Protein AF-A0A096KM75-F1 (afdb_monomer_lite)

pLDDT: mean 90.56, std 7.32, range [52.47, 97.75]

Secondary structure (DSSP, 8-state):
-PPPPSSPPPPP-S-SSGGGGS--TTSPEEE-HHHHHH-HHHHTTS-GGG-SGGGHHHHHHHHHHHHHHHHHHHHH-TTSSEEEEETTEEEEEEEE-SSSSS--EEEEEEEETTEEEEEEEEEHHHHHHHHTTTS----SSS--

Structure (mmCIF, N/CA/C/O backbone):
data_AF-A0A096KM75-F1
#
_entry.id   AF-A0A096KM75-F1
#
loop_
_atom_site.group_PDB
_atom_site.id
_atom_site.type_symbol
_atom_site.label_atom_id
_atom_site.label_alt_id
_atom_site.label_comp_id
_atom_site.label_asym_id
_atom_site.label_entity_id
_atom_site.label_seq_id
_atom_site.pdbx_PDB_ins_code
_atom_site.Cartn_x
_atom_site.Cartn_y
_atom_site.Cartn_z
_atom_site.occupancy
_atom_site.B_iso_or_equiv
_atom_site.auth_seq_id
_atom_site.auth_comp_id
_atom_site.auth_asym_id
_atom_site.auth_atom_id
_atom_site.pdbx_PDB_model_num
ATOM 1 N N . MET A 1 1 ? 42.527 10.716 -8.688 1.00 52.47 1 MET A N 1
ATOM 2 C CA . MET A 1 1 ? 42.642 9.994 -9.971 1.00 52.47 1 MET A CA 1
ATOM 3 C C . MET A 1 1 ? 41.327 9.251 -10.163 1.00 52.47 1 MET A C 1
ATOM 5 O O . MET A 1 1 ? 41.019 8.402 -9.339 1.00 52.47 1 MET A O 1
ATOM 9 N N . LEU A 1 2 ? 40.487 9.669 -11.115 1.00 65.69 2 LEU A N 1
ATOM 10 C CA . LEU A 1 2 ? 39.236 8.964 -11.419 1.00 65.69 2 LEU A CA 1
ATOM 11 C C . LEU A 1 2 ? 39.604 7.648 -12.110 1.00 65.69 2 LEU A C 1
ATOM 13 O O . LEU A 1 2 ? 40.390 7.656 -13.054 1.00 65.69 2 LEU A O 1
ATOM 17 N N . VAL A 1 3 ? 39.101 6.532 -11.591 1.00 72.12 3 VAL A N 1
ATOM 18 C CA . VAL A 1 3 ? 39.359 5.199 -12.144 1.00 72.12 3 VAL A CA 1
ATOM 19 C C . VAL A 1 3 ? 38.672 5.119 -13.510 1.00 72.12 3 VAL A C 1
ATOM 21 O O . VAL A 1 3 ? 37.473 5.381 -13.603 1.00 72.12 3 VAL A O 1
ATOM 24 N N . SER A 1 4 ? 39.416 4.812 -14.576 1.00 76.50 4 SER A N 1
ATOM 25 C CA . SER A 1 4 ? 38.828 4.572 -15.896 1.00 76.50 4 SER A CA 1
ATOM 26 C C . SER A 1 4 ? 38.216 3.174 -15.913 1.00 76.50 4 SER A C 1
ATOM 28 O O . SER A 1 4 ? 38.935 2.186 -15.768 1.00 76.50 4 SER A O 1
ATOM 30 N N . PHE A 1 5 ? 36.899 3.088 -16.076 1.00 79.62 5 PHE A N 1
ATOM 31 C CA . PHE A 1 5 ? 36.204 1.816 -16.246 1.00 79.62 5 PHE A CA 1
ATOM 32 C C . PHE A 1 5 ? 36.153 1.458 -17.733 1.00 79.62 5 PHE A C 1
ATOM 34 O O . PHE A 1 5 ? 35.797 2.302 -18.553 1.00 79.62 5 PHE A O 1
ATOM 41 N N . GLU A 1 6 ? 36.489 0.211 -18.068 1.00 84.12 6 GLU A N 1
ATOM 42 C CA . GLU A 1 6 ? 36.392 -0.322 -19.436 1.00 84.12 6 GLU A CA 1
ATOM 43 C C . GLU A 1 6 ? 34.931 -0.387 -19.917 1.00 84.12 6 GLU A C 1
ATOM 45 O O . GLU A 1 6 ? 34.645 -0.161 -21.090 1.00 84.12 6 GLU A O 1
ATOM 50 N N . TYR A 1 7 ? 33.993 -0.599 -18.986 1.00 83.56 7 TYR A N 1
ATOM 51 C CA . TYR A 1 7 ? 32.556 -0.608 -19.242 1.00 83.56 7 TYR A CA 1
ATOM 52 C C . TYR A 1 7 ? 31.836 0.267 -18.223 1.00 83.56 7 TYR A C 1
ATOM 54 O O . TYR A 1 7 ? 32.061 0.162 -17.014 1.00 83.56 7 TYR A O 1
ATOM 62 N N . LEU A 1 8 ? 30.942 1.122 -18.714 1.00 84.81 8 LEU A N 1
ATOM 63 C CA . LEU A 1 8 ? 30.055 1.890 -17.852 1.00 84.81 8 LEU A CA 1
ATOM 64 C C . LEU A 1 8 ? 29.017 0.955 -17.211 1.00 84.81 8 LEU A C 1
ATOM 66 O O . LEU A 1 8 ? 28.559 0.008 -17.858 1.00 84.81 8 LEU A O 1
ATOM 70 N N . PRO A 1 9 ? 28.609 1.214 -15.957 1.00 84.00 9 PRO A N 1
ATOM 71 C CA . PRO A 1 9 ? 27.550 0.442 -15.328 1.00 84.00 9 PRO A CA 1
ATOM 72 C C . PRO A 1 9 ? 26.254 0.557 -16.136 1.00 84.00 9 PRO A C 1
ATOM 74 O O . PRO A 1 9 ? 25.865 1.637 -16.587 1.00 84.00 9 PRO A O 1
ATOM 77 N N . CYS A 1 10 ? 25.569 -0.572 -16.300 1.00 84.44 10 CYS A N 1
ATOM 78 C CA . CYS A 1 10 ? 24.246 -0.600 -16.908 1.00 84.44 10 CYS A CA 1
ATOM 79 C C . CYS A 1 10 ? 23.217 0.078 -15.995 1.00 84.44 10 CYS A C 1
ATOM 81 O O . CYS A 1 10 ? 23.360 0.099 -14.769 1.00 84.44 10 CYS A O 1
ATOM 83 N N . ARG A 1 11 ? 22.139 0.599 -16.592 1.00 83.69 11 ARG A N 1
ATOM 84 C CA . ARG A 1 11 ? 21.008 1.131 -15.825 1.00 83.69 11 ARG A CA 1
ATOM 85 C C . ARG A 1 11 ? 20.427 0.021 -14.947 1.00 83.69 11 ARG A C 1
ATOM 87 O O . ARG A 1 11 ? 20.219 -1.097 -15.417 1.00 83.69 11 ARG A O 1
ATOM 94 N N . VAL A 1 12 ? 20.147 0.346 -13.687 1.00 86.75 12 VAL A N 1
ATOM 95 C CA . VAL A 1 12 ? 19.482 -0.580 -12.763 1.00 86.75 12 VAL A CA 1
ATOM 96 C C . VAL A 1 12 ? 18.127 -0.985 -13.342 1.00 86.75 12 VAL A C 1
ATOM 98 O O . VAL A 1 12 ? 17.352 -0.135 -13.788 1.00 86.75 12 VAL A O 1
ATOM 101 N N . ARG A 1 13 ? 17.853 -2.291 -13.326 1.00 88.31 13 ARG A N 1
ATOM 102 C CA . ARG A 1 13 ? 16.554 -2.875 -13.663 1.00 88.31 13 ARG A CA 1
ATOM 103 C C . ARG A 1 13 ? 15.885 -3.312 -12.369 1.00 88.31 13 ARG A C 1
ATOM 105 O O . ARG A 1 13 ? 16.412 -4.171 -11.673 1.00 88.31 13 ARG A O 1
ATOM 112 N N . PHE A 1 14 ? 14.769 -2.672 -12.032 1.00 89.56 14 PHE A N 1
ATOM 113 C CA . PHE A 1 14 ? 13.992 -3.009 -10.835 1.00 89.56 14 PHE A CA 1
ATOM 114 C C . PHE A 1 14 ? 12.922 -4.075 -11.102 1.00 89.56 14 PHE A C 1
ATOM 116 O O . PHE A 1 14 ? 12.527 -4.768 -10.173 1.00 89.56 14 PHE A O 1
ATOM 123 N N . ALA A 1 15 ? 12.466 -4.191 -12.350 1.00 90.88 15 ALA A N 1
ATOM 124 C CA . ALA A 1 15 ? 11.477 -5.159 -12.810 1.00 90.88 15 ALA A CA 1
ATOM 125 C C . ALA A 1 15 ? 11.927 -5.720 -14.162 1.00 90.88 15 ALA A C 1
ATOM 127 O O . ALA A 1 15 ? 12.498 -4.976 -14.970 1.00 90.88 15 ALA A O 1
ATOM 128 N N . GLU A 1 16 ? 11.663 -7.002 -14.401 1.00 89.31 16 GLU A N 1
ATOM 129 C CA . GLU A 1 16 ? 11.882 -7.626 -15.711 1.00 89.31 16 GLU A CA 1
ATOM 130 C C . GLU A 1 16 ? 10.612 -7.514 -16.568 1.00 89.31 16 GLU A C 1
ATOM 132 O O . GLU A 1 16 ? 10.703 -7.275 -17.772 1.00 89.31 16 GLU A O 1
ATOM 137 N N . ASP A 1 17 ? 9.429 -7.595 -15.944 1.00 92.31 17 ASP A N 1
ATOM 138 C CA . ASP A 1 17 ? 8.138 -7.373 -16.594 1.00 92.31 17 ASP A CA 1
ATOM 139 C C . ASP A 1 17 ? 7.537 -6.017 -16.158 1.00 92.31 17 ASP A C 1
ATOM 141 O O . ASP A 1 17 ? 7.275 -5.799 -14.971 1.00 92.31 17 ASP A O 1
ATOM 145 N N . PRO A 1 18 ? 7.252 -5.085 -17.090 1.00 91.69 18 PRO A N 1
ATOM 146 C CA . PRO A 1 18 ? 6.553 -3.837 -16.781 1.00 91.69 18 PRO A CA 1
ATOM 147 C C . PRO A 1 18 ? 5.208 -4.023 -16.064 1.00 91.69 18 PRO A C 1
ATOM 149 O O . PRO A 1 18 ? 4.779 -3.117 -15.346 1.00 91.69 18 PRO A O 1
ATOM 152 N N . SER A 1 19 ? 4.545 -5.176 -16.223 1.00 93.06 19 SER A N 1
ATOM 153 C CA . SER A 1 19 ? 3.296 -5.495 -15.522 1.00 93.06 19 SER A CA 1
ATOM 154 C C . SER A 1 19 ? 3.462 -5.573 -14.000 1.00 93.06 19 SER A C 1
ATOM 156 O O . SER A 1 19 ? 2.483 -5.430 -13.271 1.00 93.06 19 SER A O 1
ATOM 158 N N . GLU A 1 20 ? 4.689 -5.739 -13.497 1.00 93.69 20 GLU A N 1
ATOM 159 C CA . GLU A 1 20 ? 4.996 -5.701 -12.063 1.00 93.69 20 GLU A CA 1
ATOM 160 C C . GLU A 1 20 ? 4.810 -4.297 -11.465 1.00 93.69 20 GLU A C 1
ATOM 162 O O . GLU A 1 20 ? 4.559 -4.165 -10.269 1.00 93.69 20 GLU A O 1
ATOM 167 N N . LEU A 1 21 ? 4.903 -3.246 -12.287 1.00 94.50 21 LEU A N 1
ATOM 168 C CA . LEU A 1 21 ? 4.851 -1.847 -11.851 1.00 94.50 21 LEU A CA 1
ATOM 169 C C . LEU A 1 21 ? 3.426 -1.288 -11.743 1.00 94.50 21 LEU A C 1
ATOM 171 O O . LEU A 1 21 ? 3.252 -0.172 -11.255 1.00 94.50 21 LEU A O 1
ATOM 175 N N . VAL A 1 22 ? 2.419 -2.031 -12.209 1.00 94.94 22 VAL A N 1
ATOM 176 C CA . VAL A 1 22 ? 1.021 -1.586 -12.280 1.00 94.94 22 VAL A CA 1
ATOM 177 C C . VAL A 1 22 ? 0.136 -2.531 -11.473 1.00 94.94 22 VAL A C 1
ATOM 179 O O . VAL A 1 22 ? 0.320 -3.747 -11.478 1.00 94.94 22 VAL A O 1
ATOM 182 N N . PHE A 1 23 ? -0.844 -1.973 -10.764 1.00 97.19 23 PHE A N 1
ATOM 183 C CA . PHE A 1 23 ? -1.807 -2.765 -10.004 1.00 97.19 23 PHE A CA 1
ATOM 184 C C . PHE A 1 23 ? -2.783 -3.505 -10.930 1.00 97.19 23 PHE A C 1
ATOM 186 O O . PHE A 1 23 ? -3.530 -2.883 -11.687 1.00 97.19 23 PHE A O 1
ATOM 193 N N . ASP A 1 24 ? -2.809 -4.834 -10.841 1.00 97.44 24 ASP A N 1
ATOM 194 C CA . ASP A 1 24 ? -3.771 -5.686 -11.538 1.00 97.44 24 ASP A CA 1
ATOM 195 C C . ASP A 1 24 ? -5.033 -5.873 -10.685 1.00 97.44 24 ASP A C 1
ATOM 197 O O . ASP A 1 24 ? -5.095 -6.731 -9.805 1.00 97.44 24 ASP A O 1
ATOM 201 N N . TYR A 1 25 ? -6.068 -5.084 -10.973 1.00 96.50 25 TYR A N 1
ATOM 202 C CA . TYR A 1 25 ? -7.334 -5.095 -10.229 1.00 96.50 25 TYR A CA 1
ATOM 203 C C . TYR A 1 25 ? -8.099 -6.428 -10.282 1.00 96.50 25 TYR A C 1
ATOM 205 O O . TYR A 1 25 ? -9.079 -6.599 -9.557 1.00 96.50 25 TYR A O 1
ATOM 213 N N . ARG A 1 26 ? -7.691 -7.369 -11.142 1.00 96.62 26 ARG A N 1
ATOM 214 C CA . ARG A 1 26 ? -8.289 -8.710 -11.227 1.00 96.62 26 ARG A CA 1
ATOM 215 C C . ARG A 1 26 ? -7.799 -9.627 -10.106 1.00 96.62 26 ARG A C 1
ATOM 217 O O . ARG A 1 26 ? -8.420 -10.657 -9.856 1.00 96.62 26 ARG A O 1
ATOM 224 N N . LEU A 1 27 ? -6.690 -9.278 -9.450 1.00 97.31 27 LEU A N 1
ATOM 225 C CA . LEU A 1 27 ? -6.107 -10.055 -8.363 1.00 97.31 27 LEU A CA 1
ATOM 226 C C . LEU A 1 27 ? -6.624 -9.544 -7.007 1.00 97.31 27 LEU A C 1
ATOM 228 O O . LEU A 1 27 ? -6.541 -8.345 -6.732 1.00 97.31 27 LEU A O 1
ATOM 232 N N . PRO A 1 28 ? -7.122 -10.422 -6.119 1.00 96.50 28 PRO A N 1
ATOM 233 C CA . PRO A 1 28 ? -7.565 -10.007 -4.795 1.00 96.50 28 PRO A CA 1
ATOM 234 C C . PRO A 1 28 ? -6.377 -9.588 -3.923 1.00 96.50 28 PRO A C 1
ATOM 236 O O . PRO A 1 28 ? -5.289 -10.157 -4.018 1.00 96.50 28 PRO A O 1
ATOM 239 N N . ILE A 1 29 ? -6.604 -8.644 -3.009 1.00 97.25 29 ILE A N 1
ATOM 240 C CA . ILE A 1 29 ? -5.654 -8.330 -1.938 1.00 97.25 29 ILE A CA 1
ATOM 241 C C . ILE A 1 29 ? -5.981 -9.211 -0.731 1.00 97.25 29 ILE A C 1
ATOM 243 O O . ILE A 1 29 ? -7.108 -9.211 -0.240 1.00 97.25 29 ILE A O 1
ATOM 247 N N . ARG A 1 30 ? -4.992 -9.960 -0.245 1.00 95.00 30 ARG A N 1
ATOM 248 C CA . ARG A 1 30 ? -5.065 -10.743 0.991 1.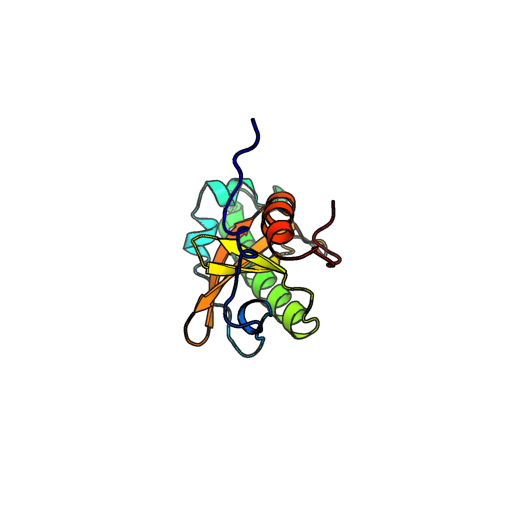00 95.00 30 ARG A CA 1
ATOM 249 C C . ARG A 1 30 ? -4.229 -10.061 2.058 1.00 95.00 30 ARG A C 1
ATOM 251 O O . ARG A 1 30 ? -3.033 -9.840 1.864 1.00 95.00 30 ARG A O 1
ATOM 258 N N . SER A 1 31 ? -4.845 -9.760 3.191 1.00 86.00 31 SER A N 1
ATOM 259 C CA . SER A 1 31 ? -4.184 -9.134 4.330 1.00 86.00 31 SER A CA 1
ATOM 260 C C . SER A 1 31 ? -4.274 -10.018 5.567 1.00 86.00 31 SER A C 1
ATOM 262 O O . SER A 1 31 ? -5.352 -10.442 5.972 1.00 86.00 31 SER A O 1
ATOM 264 N N . ASN A 1 32 ? -3.121 -10.278 6.189 1.00 85.44 32 ASN A N 1
ATOM 265 C CA . ASN A 1 32 ? -3.083 -10.739 7.571 1.00 85.44 32 ASN A CA 1
ATOM 266 C C . ASN A 1 32 ? -3.032 -9.497 8.466 1.00 85.44 32 ASN A C 1
ATOM 268 O O . ASN A 1 32 ? -1.963 -9.013 8.831 1.00 85.44 32 ASN A O 1
ATOM 272 N N . ILE A 1 33 ? -4.207 -8.932 8.727 1.00 85.62 33 ILE A N 1
ATOM 273 C CA . ILE A 1 33 ? -4.347 -7.664 9.450 1.00 85.62 33 ILE A CA 1
ATOM 274 C C . ILE A 1 33 ? -3.853 -7.803 10.884 1.00 85.62 33 ILE A C 1
ATOM 276 O O . ILE A 1 33 ? -3.206 -6.890 11.382 1.00 85.62 33 ILE A O 1
ATOM 280 N N . ASP A 1 34 ? -4.076 -8.964 11.503 1.00 83.31 34 ASP A N 1
ATOM 281 C CA . ASP A 1 34 ? -3.588 -9.252 12.850 1.00 83.31 34 ASP A CA 1
ATOM 282 C C . ASP A 1 34 ? -2.049 -9.223 12.896 1.00 83.31 34 ASP A C 1
ATOM 284 O O . ASP A 1 34 ? -1.473 -8.726 13.857 1.00 83.31 34 ASP A O 1
ATOM 288 N N . HIS A 1 35 ? -1.364 -9.658 11.831 1.00 84.38 35 HIS A N 1
ATOM 289 C CA . HIS A 1 35 ? 0.092 -9.518 11.725 1.00 84.38 35 HIS A CA 1
ATOM 290 C C . HIS A 1 35 ? 0.536 -8.065 11.497 1.00 84.38 35 HIS A C 1
ATOM 292 O O . HIS A 1 35 ? 1.475 -7.610 12.140 1.00 84.38 35 HIS A O 1
ATOM 298 N N . ILE A 1 36 ? -0.139 -7.322 10.611 1.00 86.31 36 ILE A N 1
ATOM 299 C CA . ILE A 1 36 ? 0.233 -5.931 10.291 1.00 86.31 36 ILE A CA 1
ATOM 300 C C . ILE A 1 36 ? 0.019 -5.006 11.495 1.00 86.31 36 ILE A C 1
ATOM 302 O O . ILE A 1 36 ? 0.872 -4.166 11.775 1.00 86.31 36 ILE A O 1
ATOM 306 N N . LEU A 1 37 ? -1.112 -5.153 12.188 1.00 87.00 37 LEU A N 1
ATOM 307 C CA . LEU A 1 37 ? -1.475 -4.356 13.362 1.00 87.00 37 LEU A CA 1
ATOM 308 C C . LEU A 1 37 ? -0.882 -4.905 14.667 1.00 87.00 37 LEU A C 1
ATOM 310 O O . LEU A 1 37 ? -0.892 -4.200 15.667 1.00 87.00 37 LEU A O 1
ATOM 314 N N . GLY A 1 38 ? -0.386 -6.143 14.677 1.00 83.00 38 GLY A N 1
ATOM 315 C CA . GLY A 1 38 ? 0.336 -6.722 15.813 1.00 83.00 38 GLY A CA 1
ATOM 316 C C . GLY A 1 38 ? 1.809 -6.311 15.882 1.00 83.00 38 GLY A C 1
ATOM 317 O O . GLY A 1 38 ? 2.473 -6.585 16.876 1.00 83.00 38 GLY A O 1
ATOM 318 N N . ASP A 1 39 ? 2.325 -5.669 14.836 1.00 86.12 39 ASP A N 1
ATOM 319 C CA . ASP A 1 39 ? 3.674 -5.114 14.787 1.00 86.12 39 ASP A CA 1
ATOM 320 C C . ASP A 1 39 ? 3.713 -3.753 15.502 1.00 86.12 39 ASP A C 1
ATOM 322 O O . ASP A 1 39 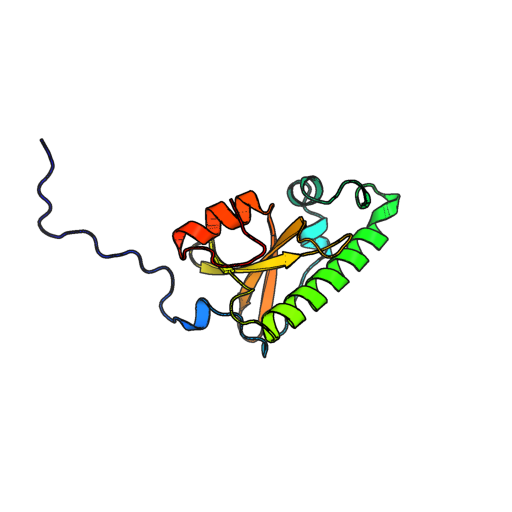? 3.083 -2.781 15.066 1.00 86.12 39 ASP A O 1
ATOM 326 N N . GLU A 1 40 ? 4.467 -3.688 16.603 1.00 84.62 40 GLU A N 1
ATOM 327 C CA . GLU A 1 40 ? 4.623 -2.487 17.430 1.00 84.62 40 GLU A CA 1
ATOM 328 C C . GLU A 1 40 ? 5.120 -1.284 16.620 1.00 84.62 40 GLU A C 1
ATOM 330 O O . GLU A 1 40 ? 4.669 -0.161 16.849 1.00 84.62 40 GLU A O 1
ATOM 335 N N . GLU A 1 41 ? 5.990 -1.497 15.628 1.00 85.38 41 GLU A N 1
ATOM 336 C CA . GLU A 1 41 ? 6.506 -0.410 14.802 1.00 85.38 41 GLU A CA 1
ATOM 337 C C . GLU A 1 41 ? 5.395 0.184 13.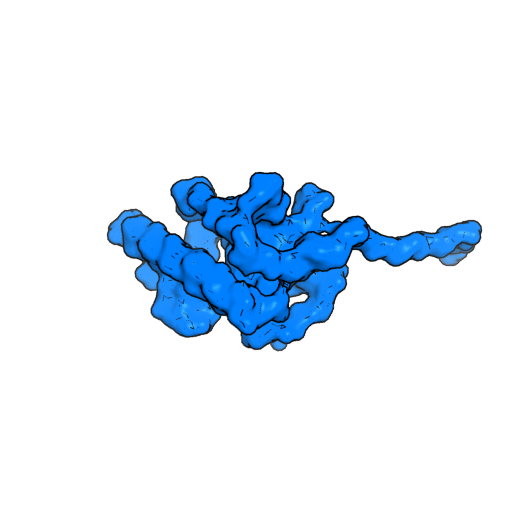928 1.00 85.38 41 GLU A C 1
ATOM 339 O O . GLU A 1 41 ? 5.278 1.406 13.808 1.00 85.38 41 GLU A O 1
ATOM 344 N N . ASN A 1 42 ? 4.521 -0.657 13.368 1.00 85.25 42 ASN A N 1
ATOM 345 C CA . ASN A 1 42 ? 3.385 -0.192 12.572 1.00 85.25 42 ASN A CA 1
ATOM 346 C C . ASN A 1 42 ? 2.360 0.549 13.435 1.00 85.25 42 ASN A C 1
ATOM 348 O O . ASN A 1 42 ? 1.794 1.546 12.981 1.00 85.25 42 ASN A O 1
ATOM 352 N N . LEU A 1 43 ? 2.159 0.116 14.684 1.00 85.06 43 LEU A N 1
ATOM 353 C CA . LEU A 1 43 ? 1.250 0.771 15.626 1.00 85.06 43 LEU A CA 1
ATOM 354 C C . LEU A 1 43 ? 1.659 2.215 15.929 1.00 85.06 43 LEU A C 1
ATOM 356 O O . LEU A 1 43 ? 0.785 3.075 16.017 1.00 85.06 43 LEU A O 1
ATOM 360 N N . THR A 1 44 ? 2.962 2.519 15.986 1.00 86.88 44 THR A N 1
ATOM 361 C CA . THR A 1 44 ? 3.438 3.907 16.171 1.00 86.88 44 THR A CA 1
ATOM 362 C C . THR A 1 44 ? 3.038 4.854 15.033 1.00 86.88 44 THR A C 1
ATOM 364 O O . THR A 1 44 ? 3.072 6.073 15.202 1.00 86.88 44 THR A O 1
ATOM 367 N N . ARG A 1 45 ? 2.656 4.311 13.870 1.00 88.94 45 ARG A N 1
ATOM 368 C CA . ARG A 1 45 ? 2.295 5.067 12.661 1.00 88.94 45 ARG A CA 1
ATOM 369 C C . ARG A 1 45 ? 0.781 5.274 12.536 1.00 88.94 45 ARG A C 1
ATOM 371 O O . ARG A 1 45 ? 0.343 6.063 11.701 1.00 88.94 45 ARG A O 1
ATOM 378 N N . ILE A 1 46 ? -0.024 4.572 13.335 1.00 89.75 46 ILE A N 1
ATOM 379 C CA . ILE A 1 46 ? -1.487 4.670 13.311 1.00 89.75 46 ILE A CA 1
ATOM 380 C C . ILE A 1 46 ? -1.938 6.051 13.826 1.00 89.75 46 ILE A C 1
ATOM 382 O O . ILE A 1 46 ? -1.353 6.576 14.775 1.00 89.75 46 ILE A O 1
ATOM 386 N N . PRO A 1 47 ? -2.997 6.654 13.249 1.00 87.94 47 PRO A N 1
ATOM 387 C CA . PRO A 1 47 ? -3.569 7.897 13.759 1.00 87.94 47 PRO A CA 1
ATOM 388 C C . PRO A 1 47 ? -3.960 7.800 15.237 1.00 87.94 47 PRO A C 1
ATOM 390 O O . PRO A 1 47 ? -4.595 6.836 15.664 1.00 87.94 47 PRO A O 1
ATOM 393 N N . ALA A 1 48 ? -3.653 8.840 16.016 1.00 87.56 48 ALA A N 1
ATOM 394 C CA . ALA A 1 48 ? -3.879 8.847 17.464 1.00 87.56 48 ALA A CA 1
ATOM 395 C C . ALA A 1 48 ? -5.338 8.618 17.881 1.00 87.56 48 ALA A C 1
ATOM 397 O O . ALA A 1 48 ? -5.589 8.047 18.937 1.00 87.56 48 ALA A O 1
ATOM 398 N N . SER A 1 49 ? -6.297 8.998 17.034 1.00 88.00 49 SER A N 1
ATOM 399 C CA . SER A 1 49 ? -7.727 8.748 17.247 1.00 88.00 49 SER A CA 1
ATOM 400 C C . SER A 1 49 ? -8.110 7.264 17.234 1.00 88.00 49 SER A C 1
ATOM 402 O O . SER A 1 49 ? -9.157 6.912 17.770 1.00 88.00 49 SER A O 1
ATOM 404 N N . LEU A 1 50 ? -7.283 6.403 16.634 1.00 87.75 50 LEU A N 1
ATOM 405 C CA . LEU A 1 50 ? -7.497 4.958 16.534 1.00 87.75 50 LEU A CA 1
ATOM 406 C C . LEU A 1 50 ? -6.539 4.148 17.423 1.00 87.75 50 LEU A C 1
ATOM 408 O O . LEU A 1 50 ? -6.633 2.922 17.455 1.00 87.75 50 LEU A O 1
ATOM 412 N N . MET A 1 51 ? -5.628 4.808 18.143 1.00 84.12 51 MET A N 1
ATOM 413 C CA . MET A 1 51 ? -4.706 4.151 19.071 1.00 84.12 51 MET A CA 1
ATOM 414 C C . MET A 1 51 ? -5.400 3.766 20.391 1.00 84.12 51 MET A C 1
ATOM 416 O O . MET A 1 51 ? -6.412 4.355 20.778 1.00 84.12 51 MET A O 1
ATOM 420 N N . GLY A 1 52 ? -4.824 2.789 21.099 1.00 80.94 52 GLY A N 1
ATOM 421 C CA . GLY A 1 52 ? -5.264 2.332 22.423 1.00 80.94 52 GLY A CA 1
ATOM 422 C C . GLY A 1 52 ? -6.015 0.996 22.411 1.00 80.94 52 GLY A C 1
ATOM 423 O O . GLY A 1 52 ? -6.721 0.666 21.461 1.00 80.94 52 GLY A O 1
ATOM 424 N N . GLU A 1 53 ? -5.887 0.227 23.497 1.00 76.12 53 GLU A N 1
ATOM 425 C CA . GLU A 1 53 ? -6.440 -1.136 23.612 1.00 76.12 53 GLU A CA 1
ATOM 426 C C . GLU A 1 53 ? -7.961 -1.191 23.383 1.00 76.12 53 GLU A C 1
ATOM 428 O O . GLU A 1 53 ? -8.462 -2.086 22.696 1.00 76.12 53 GLU A O 1
ATOM 433 N N . GLY A 1 54 ? -8.691 -0.180 23.873 1.00 83.88 54 GLY A N 1
ATOM 434 C CA . GLY A 1 54 ? -10.142 -0.051 23.691 1.00 83.88 54 GLY A CA 1
ATOM 435 C C . GLY A 1 54 ? -10.587 0.213 22.246 1.00 83.88 54 GLY A C 1
ATOM 436 O O . GLY A 1 54 ? -11.754 0.004 21.923 1.00 83.88 54 GLY A O 1
ATOM 437 N N . ASN A 1 55 ? -9.666 0.619 21.366 1.00 87.50 55 ASN A N 1
ATOM 438 C CA . ASN A 1 55 ? -9.937 0.931 19.963 1.00 87.50 55 ASN A CA 1
ATOM 439 C C . ASN A 1 55 ? -9.496 -0.176 18.997 1.00 87.50 55 ASN A C 1
ATOM 441 O O . ASN A 1 55 ? -9.722 -0.047 17.798 1.00 87.50 55 ASN A O 1
ATOM 445 N N . SER A 1 56 ? -8.920 -1.279 19.483 1.00 87.94 56 SER A N 1
ATOM 446 C CA . SER A 1 56 ? -8.388 -2.375 18.653 1.00 87.94 56 SER A CA 1
ATOM 447 C C . SER A 1 56 ? -9.373 -2.882 17.586 1.00 87.94 56 SER A C 1
ATOM 449 O O . SER A 1 56 ? -9.027 -2.986 16.408 1.00 87.94 56 SER A O 1
ATOM 451 N N . LEU A 1 57 ? -10.632 -3.132 17.962 1.00 90.06 57 LEU A N 1
ATOM 452 C CA . LEU A 1 57 ? -11.673 -3.568 17.024 1.00 90.06 57 LEU A CA 1
ATOM 453 C C . LEU A 1 57 ? -12.053 -2.474 16.013 1.00 90.06 57 LEU A C 1
ATOM 455 O O . LEU A 1 57 ? -12.319 -2.776 14.848 1.00 90.06 57 LEU A O 1
ATOM 459 N N . LEU A 1 58 ? -12.093 -1.211 16.448 1.00 92.25 58 LEU A N 1
ATOM 460 C CA . LEU A 1 58 ? -12.384 -0.074 15.576 1.00 92.25 58 LEU A CA 1
ATOM 461 C C . LEU A 1 58 ? -11.261 0.122 14.555 1.00 92.25 58 LEU A C 1
ATOM 463 O O . LEU A 1 58 ? -11.543 0.237 13.366 1.00 92.25 58 LEU A O 1
ATOM 467 N N . LEU A 1 59 ? -10.006 0.084 15.008 1.00 92.56 59 LEU A N 1
ATOM 468 C CA . LEU A 1 59 ? -8.818 0.145 14.164 1.00 92.56 59 LEU A CA 1
ATOM 469 C C . LEU A 1 59 ? -8.828 -0.978 13.127 1.00 92.56 59 LEU A C 1
ATOM 471 O O . LEU A 1 59 ? -8.650 -0.708 11.943 1.00 92.56 59 LEU A O 1
ATOM 475 N N . ARG A 1 60 ? -9.109 -2.219 13.544 1.00 92.50 60 ARG A N 1
ATOM 476 C CA . ARG A 1 60 ? -9.217 -3.357 12.624 1.00 92.50 60 ARG A CA 1
ATOM 477 C C . ARG A 1 60 ? -10.254 -3.108 11.529 1.00 92.50 60 ARG A C 1
ATOM 479 O O . ARG A 1 60 ? -9.945 -3.269 10.354 1.00 92.50 60 ARG A O 1
ATOM 486 N N . ARG A 1 61 ? -11.465 -2.677 11.898 1.00 93.38 61 ARG A N 1
ATOM 487 C CA . ARG A 1 61 ? -12.545 -2.390 10.936 1.00 93.38 61 ARG A CA 1
ATOM 488 C C . ARG A 1 61 ? -12.198 -1.234 10.000 1.00 93.38 61 ARG A C 1
ATOM 490 O O . ARG A 1 61 ? -12.450 -1.330 8.802 1.00 93.38 61 ARG A O 1
ATOM 497 N N . ALA A 1 62 ? -11.616 -0.161 10.536 1.00 94.25 62 ALA A N 1
ATOM 498 C CA . ALA A 1 62 ? -11.160 0.977 9.745 1.00 94.25 62 ALA A CA 1
ATOM 499 C C . ALA A 1 62 ? -10.092 0.545 8.732 1.00 94.25 62 ALA A C 1
ATOM 501 O O . ALA A 1 62 ? -10.160 0.912 7.564 1.00 94.25 62 ALA A O 1
ATOM 502 N N . PHE A 1 63 ? -9.153 -0.300 9.157 1.00 94.62 63 PHE A N 1
ATOM 503 C CA . PHE A 1 63 ? -8.102 -0.835 8.302 1.00 94.62 63 PHE A CA 1
ATOM 504 C C . PHE A 1 63 ? -8.650 -1.753 7.202 1.00 94.62 63 PHE A C 1
ATOM 506 O O . PHE A 1 63 ? -8.304 -1.581 6.034 1.00 94.62 63 PHE A O 1
ATOM 513 N N . GLU A 1 64 ? -9.535 -2.695 7.550 1.00 94.56 64 GLU A N 1
ATOM 514 C CA . GLU A 1 64 ? -10.232 -3.570 6.593 1.00 94.56 64 GLU A CA 1
ATOM 515 C C . GLU A 1 64 ? -10.963 -2.745 5.526 1.00 94.56 64 GLU A C 1
ATOM 517 O O . GLU A 1 64 ? -10.768 -2.961 4.327 1.00 94.56 64 GLU A O 1
ATOM 522 N N . GLY A 1 65 ? -11.746 -1.752 5.957 1.00 95.44 65 GLY A N 1
ATOM 523 C CA . GLY A 1 65 ? -12.462 -0.848 5.059 1.00 95.44 65 GLY A CA 1
ATOM 524 C C . GLY A 1 65 ? -11.525 -0.028 4.170 1.00 95.44 65 GLY A C 1
ATOM 525 O O . GLY A 1 65 ? -11.747 0.059 2.962 1.00 95.44 65 GLY A O 1
ATOM 526 N N . ALA A 1 66 ? -10.447 0.516 4.737 1.00 96.31 66 ALA A N 1
ATOM 527 C CA . ALA A 1 66 ? -9.473 1.315 4.000 1.00 96.31 66 ALA A CA 1
ATOM 528 C C . ALA A 1 66 ? -8.754 0.505 2.913 1.00 96.31 66 ALA A C 1
ATOM 530 O O . ALA A 1 66 ? -8.537 1.025 1.821 1.00 96.31 66 ALA A O 1
ATOM 531 N N . VAL A 1 67 ? -8.421 -0.768 3.166 1.00 96.75 67 VAL A N 1
ATOM 532 C CA . VAL A 1 67 ? -7.805 -1.649 2.156 1.00 96.75 67 VAL A CA 1
ATOM 533 C C . VAL A 1 67 ? -8.762 -1.888 0.987 1.00 96.75 67 VAL A C 1
ATOM 535 O O . VAL A 1 67 ? -8.356 -1.779 -0.171 1.00 96.75 67 VAL A O 1
ATOM 538 N N . VAL A 1 68 ? -10.033 -2.187 1.277 1.00 96.31 68 VAL A N 1
ATOM 539 C CA . VAL A 1 68 ? -11.059 -2.419 0.247 1.00 96.31 68 VAL A CA 1
ATOM 540 C C . VAL A 1 68 ? -11.276 -1.163 -0.597 1.00 96.31 68 VAL A C 1
ATOM 542 O O . VAL A 1 68 ? -11.291 -1.239 -1.828 1.00 96.31 68 VAL A O 1
ATOM 545 N N . GLU A 1 69 ? -11.389 0.000 0.041 1.00 96.88 69 GLU A N 1
ATOM 546 C CA . GLU A 1 69 ? -11.579 1.267 -0.665 1.00 96.88 69 GLU A CA 1
ATOM 547 C C . GLU A 1 69 ? -10.341 1.651 -1.489 1.00 96.88 69 GLU A C 1
ATOM 549 O O . GLU A 1 69 ? -10.465 2.058 -2.645 1.00 96.88 69 GLU A O 1
ATOM 554 N N . ALA A 1 70 ? -9.131 1.451 -0.958 1.00 96.88 70 ALA A N 1
ATOM 555 C CA . ALA A 1 70 ? -7.893 1.694 -1.693 1.00 96.88 70 ALA A CA 1
ATOM 556 C C . ALA A 1 70 ? -7.787 0.817 -2.950 1.00 96.88 70 ALA A C 1
ATOM 558 O O . ALA A 1 70 ? -7.453 1.321 -4.025 1.00 96.88 70 ALA A O 1
ATOM 559 N N . ALA A 1 71 ? -8.132 -0.472 -2.844 1.00 97.31 71 ALA A N 1
ATOM 560 C CA . ALA A 1 71 ? -8.166 -1.396 -3.976 1.00 97.31 71 ALA A CA 1
ATOM 561 C C . ALA A 1 71 ? -9.179 -0.953 -5.042 1.00 97.31 71 ALA A C 1
ATOM 563 O O . ALA A 1 71 ? -8.861 -0.912 -6.232 1.00 97.31 71 ALA A O 1
ATOM 564 N N . ARG A 1 72 ? -10.385 -0.555 -4.617 1.00 97.12 72 ARG A N 1
ATOM 565 C CA . ARG A 1 72 ? -11.434 -0.042 -5.508 1.00 97.12 72 ARG A CA 1
ATOM 566 C C . ARG A 1 72 ? -10.983 1.218 -6.248 1.00 97.12 72 ARG A C 1
ATOM 568 O O . ARG A 1 72 ? -11.173 1.327 -7.458 1.00 97.12 72 ARG A O 1
ATOM 575 N N . ARG A 1 73 ? -10.363 2.164 -5.542 1.00 96.19 73 ARG A N 1
ATOM 576 C CA . ARG A 1 73 ? -9.834 3.399 -6.138 1.00 96.19 73 ARG A CA 1
ATOM 577 C C . ARG A 1 73 ? -8.682 3.113 -7.102 1.00 96.19 73 ARG A C 1
ATOM 579 O O . ARG A 1 73 ? -8.614 3.749 -8.150 1.00 96.19 73 ARG A O 1
ATOM 586 N N . ALA A 1 74 ? -7.812 2.154 -6.785 1.00 96.00 74 ALA A N 1
ATOM 587 C CA . ALA A 1 74 ? -6.717 1.744 -7.665 1.00 96.00 74 ALA A CA 1
ATOM 588 C C . ALA A 1 74 ? -7.222 1.038 -8.930 1.00 96.00 74 ALA A C 1
ATOM 590 O O . ALA A 1 74 ? -6.666 1.238 -10.005 1.00 96.00 74 ALA A O 1
ATOM 591 N N . ALA A 1 75 ? -8.320 0.284 -8.835 1.00 96.81 75 ALA A N 1
ATOM 592 C CA . ALA A 1 75 ? -8.990 -0.284 -10.002 1.00 96.81 75 ALA A CA 1
ATOM 593 C C . ALA A 1 75 ? -9.564 0.797 -10.938 1.00 96.81 75 ALA A C 1
ATOM 595 O O . ALA A 1 75 ? -9.550 0.629 -12.154 1.00 96.81 75 ALA A O 1
ATOM 596 N N . ALA A 1 76 ? -10.045 1.916 -10.384 1.00 96.25 76 ALA A N 1
ATOM 597 C CA . ALA A 1 76 ? -10.565 3.043 -11.162 1.00 96.25 76 ALA A CA 1
ATOM 598 C C . ALA A 1 76 ? -9.465 3.976 -11.705 1.00 96.25 76 ALA A C 1
ATOM 600 O O . ALA A 1 76 ? -9.683 4.672 -12.695 1.00 96.25 76 ALA A O 1
ATOM 601 N N . ASN A 1 77 ? -8.294 4.012 -11.064 1.00 94.75 77 ASN A N 1
ATOM 602 C CA . ASN A 1 77 ? -7.162 4.837 -11.465 1.00 94.75 77 ASN A CA 1
ATOM 603 C C . ASN A 1 77 ? -5.845 4.052 -11.381 1.00 94.75 77 ASN A C 1
ATOM 605 O O . ASN A 1 77 ? -5.260 3.912 -10.305 1.00 94.75 77 ASN A O 1
ATOM 609 N N . TYR A 1 78 ? -5.336 3.636 -12.541 1.00 92.06 78 TYR A N 1
ATOM 610 C CA . TYR A 1 78 ? -4.112 2.841 -12.657 1.00 92.06 78 TYR A CA 1
ATOM 611 C C . TYR A 1 78 ? -2.849 3.543 -12.129 1.00 92.06 78 TYR A C 1
ATOM 613 O O . TYR A 1 78 ? -1.867 2.868 -11.838 1.00 92.06 78 TYR A O 1
ATOM 621 N N . THR A 1 79 ? -2.858 4.875 -11.984 1.00 92.12 79 THR A N 1
ATOM 622 C CA . THR A 1 79 ? -1.722 5.629 -11.427 1.00 92.12 79 THR A CA 1
ATOM 623 C C . THR A 1 79 ? -1.751 5.716 -9.905 1.00 92.12 79 THR A C 1
ATOM 625 O O . THR A 1 79 ? -0.794 6.196 -9.306 1.00 92.12 79 THR A O 1
ATOM 628 N N . LEU A 1 80 ? -2.840 5.286 -9.252 1.00 95.31 80 LEU A N 1
ATOM 629 C CA . LEU A 1 80 ? -2.998 5.440 -7.806 1.00 95.31 80 LEU A CA 1
ATOM 630 C C . LEU A 1 80 ? -1.991 4.595 -7.021 1.00 95.31 80 LEU A C 1
ATOM 632 O O . LEU A 1 80 ? -1.470 5.063 -6.006 1.00 95.31 80 LEU A O 1
ATOM 636 N N . ALA A 1 81 ? -1.754 3.365 -7.484 1.00 96.31 81 ALA A N 1
ATOM 637 C CA . ALA A 1 81 ? -0.784 2.453 -6.904 1.00 96.31 81 ALA A CA 1
ATOM 638 C C . ALA A 1 81 ? 0.623 2.823 -7.381 1.00 96.31 81 ALA A C 1
ATOM 640 O O . ALA A 1 81 ? 0.864 2.926 -8.582 1.00 96.31 81 ALA A O 1
ATOM 641 N N . VAL A 1 82 ? 1.550 3.019 -6.445 1.00 96.50 82 VAL A N 1
ATOM 642 C CA . VAL A 1 82 ? 2.903 3.504 -6.762 1.00 96.50 82 VAL A CA 1
ATOM 643 C C . VAL A 1 82 ? 3.929 2.400 -6.522 1.00 96.50 82 VAL A C 1
ATOM 645 O O . VAL A 1 82 ? 3.928 1.821 -5.436 1.00 96.50 82 VAL A O 1
ATOM 648 N N . PRO A 1 83 ? 4.818 2.087 -7.479 1.00 96.38 83 PRO A N 1
ATOM 649 C CA . PRO A 1 83 ? 5.807 1.038 -7.288 1.00 96.38 83 PRO A CA 1
ATOM 650 C C . PRO A 1 83 ? 6.903 1.458 -6.301 1.00 96.38 83 PRO A C 1
ATOM 652 O O . PRO A 1 83 ? 7.363 2.600 -6.290 1.00 96.38 83 PRO A O 1
ATOM 655 N N . GLN A 1 84 ? 7.354 0.497 -5.502 1.00 95.88 84 GLN A N 1
ATOM 656 C CA . GLN A 1 84 ? 8.543 0.567 -4.659 1.00 95.88 84 GLN A CA 1
ATOM 657 C C . GLN A 1 84 ? 9.385 -0.711 -4.810 1.00 95.88 84 GLN A C 1
ATOM 659 O O . GLN A 1 84 ? 8.880 -1.750 -5.240 1.00 95.88 84 GLN A O 1
ATOM 664 N N . PHE A 1 85 ? 10.661 -0.647 -4.426 1.00 94.75 85 PHE A N 1
ATOM 665 C CA . PHE A 1 85 ? 11.564 -1.797 -4.436 1.00 94.75 85 PHE A CA 1
ATOM 666 C C . PHE A 1 85 ? 11.971 -2.143 -3.007 1.00 94.75 85 PHE A C 1
ATOM 668 O O . PHE A 1 85 ? 12.584 -1.325 -2.322 1.00 94.75 85 PHE A O 1
ATOM 675 N N . TYR A 1 86 ? 11.637 -3.350 -2.557 1.00 93.44 86 TYR A N 1
ATOM 676 C CA . TYR A 1 86 ? 11.958 -3.823 -1.213 1.00 93.44 86 TYR A CA 1
ATOM 677 C C . TYR A 1 86 ? 12.224 -5.330 -1.230 1.00 93.44 86 TYR A C 1
ATOM 679 O O . TYR A 1 86 ? 11.513 -6.083 -1.890 1.00 93.44 86 TYR A O 1
ATOM 687 N N . GLY A 1 87 ? 13.264 -5.783 -0.523 1.00 90.56 87 GLY A N 1
ATOM 688 C CA . GLY A 1 87 ? 13.590 -7.213 -0.437 1.00 90.56 87 GLY A CA 1
ATOM 689 C C . GLY A 1 87 ? 13.865 -7.872 -1.795 1.00 90.56 87 GLY A C 1
ATOM 690 O O . GLY A 1 87 ? 13.431 -8.997 -2.024 1.00 90.56 87 GLY A O 1
ATOM 691 N N . ALA A 1 88 ? 14.541 -7.157 -2.702 1.00 90.44 88 ALA A N 1
ATOM 692 C CA . ALA A 1 88 ? 14.811 -7.587 -4.079 1.00 90.44 88 ALA A CA 1
ATOM 693 C C . ALA A 1 88 ? 13.553 -7.873 -4.928 1.00 90.44 88 ALA A C 1
ATOM 695 O O . ALA A 1 88 ? 13.617 -8.628 -5.897 1.00 90.44 88 ALA A O 1
ATOM 696 N N . ARG A 1 89 ? 12.408 -7.281 -4.568 1.00 93.12 89 ARG A N 1
ATOM 697 C CA . ARG A 1 89 ? 11.133 -7.441 -5.271 1.00 93.12 89 ARG A CA 1
ATOM 698 C C . ARG A 1 89 ? 10.430 -6.103 -5.461 1.00 93.12 89 ARG A C 1
ATOM 700 O O . ARG A 1 89 ? 10.579 -5.184 -4.651 1.00 93.12 89 ARG A O 1
ATOM 707 N N . ILE A 1 90 ? 9.617 -6.022 -6.512 1.00 95.88 90 ILE A N 1
ATOM 708 C CA . ILE A 1 90 ? 8.646 -4.942 -6.664 1.00 95.88 90 ILE A CA 1
ATOM 709 C C . ILE A 1 90 ? 7.493 -5.154 -5.684 1.00 95.88 90 ILE A C 1
ATOM 711 O O . ILE A 1 90 ? 6.941 -6.248 -5.547 1.00 95.88 90 ILE A O 1
ATOM 715 N N . GLN A 1 91 ? 7.117 -4.073 -5.016 1.00 97.06 91 GLN A N 1
ATOM 716 C CA . GLN A 1 91 ? 5.874 -3.959 -4.269 1.00 97.06 91 GLN A CA 1
ATOM 717 C C . GLN A 1 91 ? 5.136 -2.711 -4.745 1.00 97.06 91 GLN A C 1
ATOM 719 O O . GLN A 1 91 ? 5.749 -1.772 -5.247 1.00 97.06 91 GLN A O 1
ATOM 724 N N . LEU A 1 92 ? 3.823 -2.679 -4.561 1.00 97.38 92 LEU A N 1
ATOM 725 C CA . LEU A 1 92 ? 3.012 -1.501 -4.836 1.00 97.38 92 LEU A CA 1
ATOM 726 C C . LEU A 1 92 ? 2.567 -0.865 -3.520 1.00 97.38 92 LEU A C 1
ATOM 728 O O . LEU A 1 92 ? 2.349 -1.547 -2.520 1.00 97.38 92 LEU A O 1
ATOM 732 N N . LEU A 1 93 ? 2.451 0.453 -3.536 1.00 97.69 93 LEU A N 1
ATOM 733 C CA . LEU A 1 93 ? 1.991 1.279 -2.433 1.00 97.69 93 LEU A CA 1
ATOM 734 C C . LEU A 1 93 ? 0.563 1.729 -2.718 1.00 97.69 93 LEU A C 1
ATOM 736 O O . LEU A 1 93 ? 0.311 2.338 -3.758 1.00 97.69 93 LEU A O 1
ATOM 740 N N . LEU A 1 94 ? -0.353 1.466 -1.789 1.00 97.44 94 LEU A N 1
ATOM 741 C CA . LEU A 1 94 ? -1.739 1.923 -1.844 1.00 97.44 94 LEU A CA 1
ATOM 742 C C . LEU A 1 94 ? -2.023 2.945 -0.734 1.00 97.44 94 LEU A C 1
ATOM 744 O O . LEU A 1 94 ? -1.626 2.710 0.406 1.00 97.44 94 LEU A O 1
ATOM 748 N N . PRO A 1 95 ? -2.737 4.046 -1.018 1.00 97.00 95 PRO A N 1
ATOM 749 C CA . PRO A 1 95 ? -3.119 5.005 0.012 1.00 97.00 95 PRO A CA 1
ATOM 750 C C . PRO A 1 95 ? -4.186 4.420 0.936 1.00 97.00 95 PRO A C 1
ATOM 752 O O . PRO A 1 95 ? -5.265 4.061 0.469 1.00 97.00 95 PRO A O 1
ATOM 755 N N . LEU A 1 96 ? -3.927 4.393 2.241 1.00 96.38 96 LEU A N 1
ATOM 756 C CA . LEU A 1 96 ? -4.933 4.091 3.255 1.00 96.38 96 LEU A CA 1
ATOM 757 C C . LEU A 1 96 ? -5.439 5.384 3.890 1.00 96.38 96 LEU A C 1
ATOM 759 O O . LEU A 1 96 ? -4.660 6.148 4.465 1.00 96.38 96 LEU A O 1
ATOM 763 N N . CYS A 1 97 ? -6.750 5.591 3.821 1.00 95.75 97 CYS A N 1
ATOM 764 C CA . CYS A 1 97 ? -7.443 6.622 4.581 1.00 95.75 97 CYS A CA 1
ATOM 765 C C . CYS A 1 97 ? -8.239 5.925 5.692 1.00 95.75 97 CYS A C 1
ATOM 767 O O . CYS A 1 97 ? -9.189 5.202 5.397 1.00 95.75 97 CYS A O 1
ATOM 769 N N . LEU A 1 98 ? -7.814 6.072 6.948 1.00 94.44 98 LEU A N 1
ATOM 770 C CA . LEU A 1 98 ? -8.393 5.348 8.083 1.00 94.44 98 LEU A CA 1
ATOM 771 C C . LEU A 1 98 ? -9.493 6.158 8.774 1.00 94.44 98 LEU A C 1
ATOM 773 O O . LEU A 1 98 ? -10.472 5.582 9.241 1.00 94.44 98 LEU A O 1
ATOM 777 N N . THR A 1 99 ? -9.332 7.481 8.853 1.00 92.81 99 THR A N 1
ATOM 778 C CA . THR A 1 99 ? -10.235 8.358 9.620 1.00 92.81 99 THR A CA 1
ATOM 779 C C . THR A 1 99 ? -11.039 9.340 8.762 1.00 92.81 99 THR A C 1
ATOM 781 O O . THR A 1 99 ? -12.004 9.928 9.250 1.00 92.81 99 THR A O 1
ATOM 784 N N . GLY A 1 100 ? -10.687 9.513 7.484 1.00 90.62 100 GLY A N 1
ATOM 785 C CA . GLY A 1 100 ? -11.342 10.452 6.567 1.00 90.62 100 GLY A CA 1
ATOM 786 C C . GLY A 1 100 ? -10.938 10.234 5.108 1.00 90.62 100 GLY A C 1
ATOM 787 O O . GLY A 1 100 ? -10.599 9.123 4.723 1.00 90.62 100 GLY A O 1
ATOM 788 N N . ASP A 1 101 ? -10.947 11.293 4.290 1.00 89.19 101 ASP A N 1
ATOM 789 C CA . ASP A 1 101 ? -10.664 11.188 2.843 1.00 89.19 101 ASP A CA 1
ATOM 790 C C . ASP A 1 101 ? -9.178 11.313 2.483 1.00 89.19 101 ASP A C 1
ATOM 792 O O . ASP A 1 101 ? -8.745 10.926 1.389 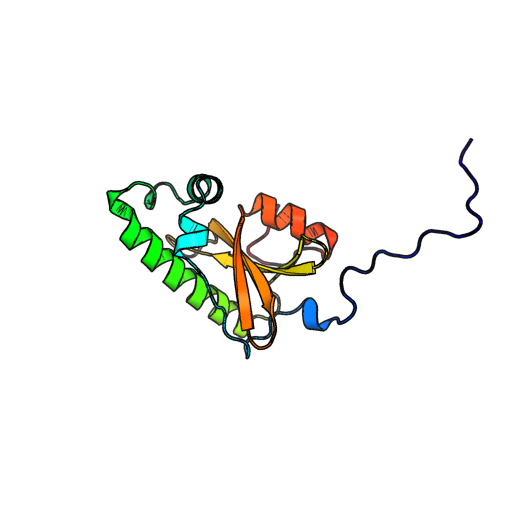1.00 89.19 101 ASP A O 1
ATOM 796 N N . LYS A 1 102 ? -8.380 11.882 3.391 1.00 92.12 102 LYS A N 1
ATOM 797 C CA . LYS A 1 102 ? -6.945 12.076 3.181 1.00 92.12 102 LYS A CA 1
ATOM 798 C C . LYS A 1 102 ? -6.190 10.798 3.542 1.00 92.12 102 LYS A C 1
ATOM 800 O O . LYS A 1 102 ? -6.438 10.251 4.612 1.00 92.12 102 LYS A O 1
ATOM 805 N N . PRO A 1 103 ? -5.255 10.349 2.692 1.00 94.69 103 PRO A N 1
ATOM 806 C CA . PRO A 1 103 ? -4.382 9.239 3.041 1.00 94.69 103 PRO A CA 1
ATOM 807 C C . PRO A 1 103 ? -3.531 9.592 4.257 1.00 94.69 103 PRO A C 1
ATOM 809 O O . PRO A 1 103 ? -2.989 10.692 4.337 1.00 94.69 103 PRO A O 1
ATOM 812 N N . GLU A 1 104 ? -3.429 8.655 5.188 1.00 94.44 104 GLU A N 1
ATOM 813 C CA . GLU A 1 104 ? -2.641 8.776 6.421 1.00 94.44 104 GLU A CA 1
ATOM 814 C C . GLU A 1 104 ? -1.455 7.804 6.393 1.00 94.44 104 GLU A C 1
ATOM 816 O O . GLU A 1 104 ? -0.381 8.101 6.912 1.00 94.44 104 GLU A O 1
ATOM 821 N N . LEU A 1 105 ? -1.635 6.660 5.726 1.00 95.25 105 LEU A N 1
ATOM 822 C CA . LEU A 1 105 ? -0.645 5.597 5.589 1.00 95.25 105 LEU A CA 1
ATOM 823 C C . LEU A 1 105 ? -0.575 5.094 4.149 1.00 95.25 105 LEU A C 1
ATOM 825 O O . LEU A 1 105 ? -1.500 5.276 3.357 1.00 95.25 105 LEU A O 1
ATOM 829 N N . ALA A 1 106 ? 0.516 4.410 3.828 1.00 96.50 106 ALA A N 1
ATOM 830 C CA . ALA A 1 106 ? 0.674 3.655 2.596 1.00 96.50 106 ALA A CA 1
ATOM 831 C C . ALA A 1 106 ? 0.740 2.158 2.903 1.00 96.50 106 ALA A C 1
ATOM 833 O O . ALA A 1 106 ? 1.673 1.708 3.567 1.00 96.50 106 ALA A O 1
ATOM 834 N N . LEU A 1 107 ? -0.210 1.377 2.395 1.00 97.31 107 LEU A N 1
ATOM 835 C CA . LEU A 1 107 ? -0.147 -0.078 2.452 1.00 97.31 107 LEU A CA 1
ATOM 836 C C . LEU A 1 107 ? 0.820 -0.600 1.398 1.00 97.31 107 LEU A C 1
ATOM 838 O O . LEU A 1 107 ? 0.693 -0.269 0.220 1.00 97.31 107 LEU A O 1
ATOM 842 N N . THR A 1 108 ? 1.729 -1.476 1.801 1.00 96.81 108 THR A N 1
ATOM 843 C CA . THR A 1 108 ? 2.586 -2.209 0.874 1.00 96.81 108 THR A CA 1
ATOM 844 C C . THR A 1 108 ? 1.907 -3.516 0.471 1.00 96.81 108 THR A C 1
ATOM 846 O O . THR A 1 108 ? 1.491 -4.315 1.316 1.00 96.81 108 THR A O 1
ATOM 849 N N . ILE A 1 109 ? 1.785 -3.748 -0.833 1.00 97.56 109 ILE A N 1
ATOM 850 C CA . ILE A 1 109 ? 1.273 -4.996 -1.392 1.00 97.56 109 ILE A CA 1
ATOM 851 C C . ILE A 1 109 ? 2.314 -5.622 -2.316 1.00 97.56 109 ILE A C 1
ATOM 853 O O . ILE A 1 109 ? 2.932 -4.949 -3.137 1.00 97.56 109 ILE A O 1
ATOM 857 N N . GLN A 1 110 ? 2.516 -6.926 -2.185 1.00 96.25 110 GLN A N 1
ATOM 858 C CA . GLN A 1 110 ? 3.434 -7.696 -3.016 1.00 96.25 110 GLN A CA 1
ATOM 859 C C . GLN A 1 110 ? 2.642 -8.667 -3.878 1.00 96.25 110 GLN A C 1
ATOM 861 O O . GLN A 1 110 ? 1.774 -9.370 -3.362 1.00 96.25 110 GLN A O 1
ATOM 866 N N . ARG A 1 111 ? 2.934 -8.717 -5.178 1.00 95.94 111 ARG A N 1
ATOM 867 C CA . ARG A 1 111 ? 2.310 -9.694 -6.070 1.00 95.94 111 ARG A CA 1
ATOM 868 C C . ARG A 1 111 ? 2.820 -11.094 -5.729 1.00 95.94 111 ARG A C 1
ATOM 870 O O . ARG A 1 111 ? 4.024 -11.313 -5.637 1.00 95.94 111 ARG A O 1
ATOM 877 N N . GLU A 1 112 ? 1.891 -12.014 -5.541 1.00 95.31 112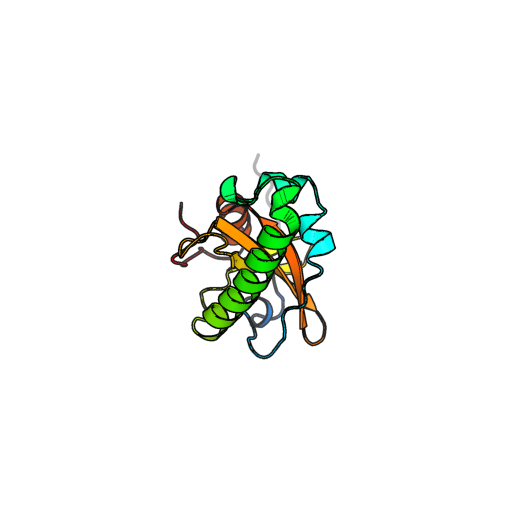 GLU A N 1
ATOM 878 C CA . GLU A 1 112 ? 2.117 -13.452 -5.414 1.00 95.31 112 GLU A CA 1
ATOM 879 C C . GLU A 1 112 ? 1.327 -14.170 -6.519 1.00 95.31 112 GLU A C 1
ATOM 881 O O . GLU A 1 112 ? 0.645 -13.535 -7.332 1.00 95.31 112 GLU A O 1
ATOM 886 N N . ASP A 1 113 ? 1.404 -15.498 -6.561 1.00 93.62 113 ASP A N 1
ATOM 887 C CA . ASP A 1 113 ? 0.662 -16.283 -7.545 1.00 93.62 113 ASP A CA 1
ATOM 888 C C . ASP A 1 113 ? -0.858 -16.184 -7.311 1.00 93.62 113 ASP A C 1
ATOM 890 O O . ASP A 1 113 ? -1.404 -16.720 -6.344 1.00 93.62 113 ASP A O 1
ATOM 894 N N . GLY A 1 114 ? -1.538 -15.434 -8.183 1.00 95.56 114 GLY A N 1
ATOM 895 C CA . GLY A 1 114 ? -2.991 -15.255 -8.174 1.00 95.56 114 GLY A CA 1
ATOM 896 C C . GLY A 1 114 ? -3.553 -14.254 -7.154 1.00 95.56 114 GLY A C 1
ATOM 897 O O . GLY A 1 114 ? -4.773 -14.151 -7.044 1.00 95.56 114 GLY A O 1
ATOM 898 N N . PHE A 1 115 ? -2.726 -13.514 -6.406 1.00 97.25 115 PHE A N 1
ATOM 899 C CA . PHE A 1 115 ? -3.193 -12.493 -5.451 1.00 97.25 115 PHE A CA 1
ATOM 900 C C . PHE A 1 115 ? -2.097 -11.479 -5.087 1.00 97.25 115 PHE A C 1
ATOM 902 O O . PHE A 1 115 ? -0.921 -11.674 -5.379 1.00 97.25 115 PHE A O 1
ATOM 909 N N . TYR A 1 116 ? -2.476 -10.406 -4.396 1.00 97.75 116 TYR A N 1
ATOM 910 C CA . TYR A 1 116 ? -1.548 -9.489 -3.736 1.00 97.75 116 TYR A CA 1
ATOM 911 C C . TYR A 1 116 ? -1.516 -9.748 -2.227 1.00 97.75 116 TYR A C 1
ATOM 913 O O . TYR A 1 116 ? -2.553 -9.717 -1.570 1.00 97.75 116 TYR A O 1
ATOM 921 N N . ALA A 1 117 ? -0.337 -9.976 -1.656 1.00 96.31 117 ALA A N 1
ATOM 922 C CA . ALA A 1 117 ? -0.133 -10.076 -0.215 1.00 96.31 117 ALA A CA 1
ATOM 923 C C . ALA A 1 117 ? 0.145 -8.690 0.381 1.00 96.31 117 ALA A C 1
ATOM 925 O O . ALA A 1 117 ? 1.158 -8.072 0.054 1.00 96.31 117 ALA A O 1
ATOM 926 N N . ALA A 1 118 ? -0.718 -8.215 1.277 1.00 95.81 118 ALA A N 1
ATOM 927 C CA . ALA A 1 118 ? -0.445 -7.032 2.087 1.00 95.81 118 ALA A CA 1
ATOM 928 C C . ALA A 1 118 ? 0.670 -7.338 3.103 1.00 95.81 118 ALA A C 1
ATOM 930 O O . ALA A 1 118 ? 0.598 -8.356 3.796 1.00 95.81 118 ALA A O 1
ATOM 931 N N . ARG A 1 119 ? 1.712 -6.498 3.169 1.00 93.69 119 ARG A N 1
ATOM 932 C CA . ARG A 1 119 ? 2.923 -6.776 3.965 1.00 93.69 119 ARG A CA 1
ATOM 933 C C . ARG A 1 119 ? 3.058 -5.885 5.195 1.00 93.69 119 ARG A C 1
ATOM 935 O O . ARG A 1 119 ? 3.260 -6.406 6.281 1.00 93.69 119 ARG A O 1
ATOM 942 N N . THR A 1 120 ? 2.967 -4.569 5.036 1.00 93.12 120 THR A N 1
ATOM 943 C CA . THR A 1 120 ? 3.144 -3.590 6.123 1.00 93.12 120 THR A CA 1
ATOM 944 C C . THR A 1 120 ? 2.511 -2.245 5.741 1.00 93.12 120 THR A C 1
ATOM 946 O O . THR A 1 120 ? 2.066 -2.069 4.604 1.00 93.12 120 THR A O 1
ATOM 949 N N . CYS A 1 121 ? 2.483 -1.292 6.673 1.00 93.12 121 CYS A N 1
ATOM 950 C CA . CYS A 1 121 ? 2.069 0.085 6.428 1.00 93.12 121 CYS A CA 1
ATOM 951 C C . CYS A 1 121 ? 3.201 1.064 6.701 1.00 93.12 121 CYS A C 1
ATOM 953 O O . CYS A 1 121 ? 3.844 1.020 7.746 1.00 93.12 121 CYS A O 1
ATOM 955 N N . LEU A 1 122 ? 3.400 1.996 5.781 1.00 94.81 122 LEU A N 1
ATOM 956 C CA . LEU A 1 122 ? 4.426 3.026 5.853 1.00 94.81 122 LEU A CA 1
ATOM 957 C C . LEU A 1 122 ? 3.791 4.394 6.098 1.00 94.81 122 LEU A C 1
ATOM 959 O O . LEU A 1 122 ? 2.646 4.635 5.708 1.00 94.81 122 LEU A O 1
ATOM 963 N N . THR A 1 123 ? 4.558 5.318 6.674 1.00 94.75 123 THR A N 1
ATOM 964 C CA . THR A 1 123 ? 4.195 6.739 6.610 1.00 94.75 123 THR A CA 1
ATOM 965 C C . THR A 1 123 ? 4.279 7.233 5.162 1.00 94.75 123 THR A C 1
ATOM 967 O O . THR A 1 123 ? 4.966 6.639 4.322 1.00 94.75 123 THR A O 1
ATOM 970 N N . LEU A 1 124 ? 3.605 8.341 4.847 1.00 94.56 124 LEU A N 1
ATOM 971 C CA . LEU A 1 124 ? 3.644 8.913 3.496 1.00 94.56 124 LEU A CA 1
ATOM 972 C C . LEU A 1 124 ? 5.063 9.340 3.075 1.00 94.56 124 LEU A C 1
ATOM 974 O O . LEU A 1 124 ? 5.434 9.175 1.913 1.00 94.56 124 LEU A O 1
ATOM 978 N N . ASP A 1 125 ? 5.884 9.806 4.020 1.00 93.62 125 ASP A N 1
ATOM 979 C CA . ASP A 1 125 ? 7.284 10.170 3.768 1.00 93.62 125 ASP A CA 1
ATOM 980 C C . ASP A 1 125 ? 8.145 8.952 3.421 1.00 93.62 125 ASP A C 1
ATOM 982 O O . ASP A 1 125 ? 8.969 8.999 2.503 1.00 93.62 125 ASP A O 1
ATOM 986 N N . MET A 1 126 ? 7.952 7.836 4.130 1.00 94.50 126 MET A N 1
ATOM 987 C CA . MET A 1 126 ? 8.612 6.568 3.806 1.00 94.50 126 MET A CA 1
ATOM 988 C C . MET A 1 126 ? 8.185 6.081 2.418 1.00 94.50 126 MET A C 1
ATOM 990 O O . MET A 1 126 ? 9.033 5.724 1.601 1.00 94.50 126 MET A O 1
ATOM 994 N N . ALA A 1 127 ? 6.884 6.141 2.121 1.00 95.50 127 ALA A N 1
ATOM 995 C CA . ALA A 1 127 ? 6.341 5.777 0.818 1.00 95.50 127 ALA A CA 1
ATOM 996 C C . ALA A 1 127 ? 6.954 6.623 -0.313 1.00 95.50 127 ALA A C 1
ATOM 998 O O . ALA A 1 127 ? 7.410 6.068 -1.313 1.00 95.50 127 ALA A O 1
ATOM 999 N N . TYR A 1 128 ? 7.054 7.946 -0.136 1.00 94.62 128 TYR A N 1
ATOM 1000 C CA . TYR A 1 128 ? 7.719 8.839 -1.090 1.00 94.62 128 TYR A CA 1
ATOM 1001 C C . TYR A 1 128 ? 9.195 8.482 -1.295 1.00 94.62 128 TYR A C 1
ATOM 1003 O O . TYR A 1 128 ? 9.669 8.393 -2.432 1.00 94.62 128 TYR A O 1
ATOM 1011 N N . ASN A 1 129 ? 9.930 8.275 -0.198 1.00 94.31 129 ASN A N 1
ATOM 1012 C CA . ASN A 1 129 ? 11.354 7.953 -0.246 1.00 94.31 129 ASN A CA 1
ATOM 1013 C C . ASN A 1 129 ? 11.630 6.625 -0.960 1.00 94.31 129 ASN A C 1
ATOM 1015 O O . ASN A 1 129 ? 12.620 6.537 -1.687 1.00 94.31 129 ASN A O 1
ATOM 1019 N N . ASN A 1 130 ? 10.753 5.634 -0.805 1.00 94.69 130 ASN A N 1
ATOM 1020 C CA . ASN A 1 130 ? 10.881 4.350 -1.488 1.00 94.69 130 ASN A CA 1
ATOM 1021 C C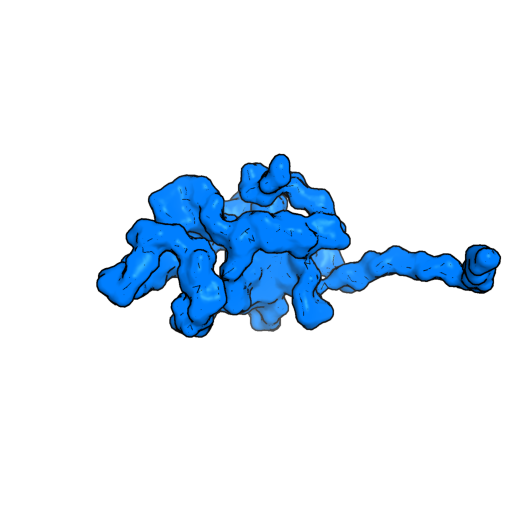 . ASN A 1 130 ? 10.480 4.453 -2.967 1.00 94.69 130 ASN A C 1
ATOM 1023 O O . ASN A 1 130 ? 11.192 3.958 -3.841 1.00 94.69 130 ASN A O 1
ATOM 1027 N N . ALA A 1 131 ? 9.369 5.132 -3.264 1.00 94.31 131 ALA A N 1
ATOM 1028 C CA . ALA A 1 131 ? 8.825 5.234 -4.616 1.00 94.31 131 ALA A CA 1
ATOM 1029 C C . ALA A 1 131 ? 9.742 5.990 -5.588 1.00 94.31 131 ALA A C 1
ATOM 1031 O O . ALA A 1 131 ? 9.903 5.582 -6.743 1.00 94.31 131 ALA A O 1
ATOM 1032 N N . ARG A 1 132 ? 10.393 7.068 -5.119 1.00 92.69 132 ARG A N 1
ATOM 1033 C CA . ARG A 1 132 ? 11.246 7.926 -5.966 1.00 92.69 132 ARG A CA 1
ATOM 1034 C C . ARG A 1 132 ? 12.449 7.204 -6.583 1.00 92.69 132 ARG A C 1
ATOM 1036 O O . ARG A 1 132 ? 13.071 7.747 -7.490 1.00 92.69 132 ARG A O 1
ATOM 1043 N N . LEU A 1 133 ? 12.804 6.021 -6.071 1.00 91.06 133 LEU A N 1
ATOM 1044 C CA . LEU A 1 133 ? 13.881 5.190 -6.615 1.00 91.06 133 LEU A CA 1
ATOM 1045 C C . LEU A 1 133 ? 13.508 4.567 -7.966 1.00 91.06 133 LEU A C 1
ATOM 1047 O O . LEU A 1 133 ? 14.389 4.352 -8.795 1.00 91.06 133 LEU A O 1
ATOM 1051 N N . ILE A 1 134 ? 12.219 4.295 -8.191 1.00 90.81 134 ILE A N 1
ATOM 1052 C CA . ILE A 1 134 ? 11.722 3.633 -9.405 1.00 90.81 134 ILE A CA 1
ATOM 1053 C C . ILE A 1 134 ? 11.094 4.637 -10.364 1.00 90.81 134 ILE A C 1
ATOM 1055 O O . ILE A 1 134 ? 11.394 4.633 -11.558 1.00 90.81 134 ILE A O 1
ATOM 1059 N N . CYS A 1 135 ? 10.211 5.493 -9.854 1.00 85.50 135 CYS A N 1
ATOM 1060 C CA . CYS A 1 135 ? 9.453 6.434 -10.667 1.00 85.50 135 CYS A CA 1
ATOM 1061 C C . CYS A 1 135 ? 9.331 7.781 -9.965 1.00 85.50 135 CYS A C 1
ATOM 1063 O O . CYS A 1 135 ? 9.382 7.860 -8.740 1.00 85.50 135 CYS A O 1
ATOM 1065 N N . ARG A 1 136 ? 9.099 8.848 -10.733 1.00 85.62 136 ARG A N 1
ATOM 1066 C CA . ARG A 1 136 ? 8.601 10.093 -10.151 1.00 85.62 136 ARG A CA 1
ATOM 1067 C C . ARG A 1 136 ? 7.175 9.828 -9.649 1.00 85.62 136 ARG A C 1
ATOM 1069 O O . ARG A 1 136 ? 6.335 9.494 -10.482 1.00 85.62 136 ARG A O 1
ATOM 1076 N N . PRO A 1 137 ? 6.881 9.950 -8.341 1.00 78.94 137 PRO A N 1
ATOM 1077 C CA . PRO A 1 137 ? 5.530 9.723 -7.844 1.00 78.94 137 PRO A CA 1
ATOM 1078 C C . PRO A 1 137 ? 4.624 10.855 -8.345 1.00 78.94 137 PRO A C 1
ATOM 1080 O O . PRO A 1 137 ? 4.601 11.941 -7.774 1.00 78.94 137 PRO A O 1
ATOM 1083 N N . GLU A 1 138 ? 3.912 10.635 -9.449 1.00 74.75 138 GLU A N 1
ATOM 1084 C CA . GLU A 1 138 ? 2.974 11.608 -10.032 1.00 74.75 138 GLU A CA 1
ATOM 1085 C C . GLU A 1 138 ? 1.547 11.372 -9.512 1.00 74.75 138 GLU A C 1
ATOM 1087 O O . GLU A 1 138 ? 0.572 11.383 -10.261 1.00 74.75 138 GLU A O 1
ATOM 1092 N N . THR A 1 139 ? 1.413 11.116 -8.208 1.00 77.31 139 THR A N 1
ATOM 1093 C CA . THR A 1 139 ? 0.115 10.851 -7.579 1.00 77.31 139 THR A CA 1
ATOM 1094 C C . THR A 1 139 ? -0.343 12.020 -6.728 1.00 77.31 139 THR A C 1
ATOM 1096 O O . THR A 1 139 ? 0.440 12.826 -6.224 1.00 77.31 139 THR A O 1
ATOM 1099 N N . SER A 1 140 ? -1.657 12.134 -6.545 1.00 80.94 140 SER A N 1
ATOM 1100 C CA . SER A 1 140 ? -2.232 13.213 -5.744 1.00 80.94 140 SER A CA 1
ATOM 1101 C C . SER A 1 140 ? -1.921 13.086 -4.250 1.00 80.94 140 SER A C 1
ATOM 1103 O O . SER A 1 140 ? -2.063 14.082 -3.540 1.00 80.94 140 SER A O 1
ATOM 1105 N N . TRP A 1 141 ? -1.527 11.894 -3.788 1.00 89.75 141 TRP A N 1
ATOM 1106 C CA . TRP A 1 141 ? -1.449 11.546 -2.371 1.00 89.75 141 TRP A CA 1
ATOM 1107 C C . TRP A 1 141 ? -0.033 11.390 -1.813 1.00 89.75 141 TRP A C 1
ATOM 1109 O O . TRP A 1 141 ? 0.152 11.600 -0.619 1.00 89.75 141 TRP A O 1
ATOM 1119 N N . ILE A 1 142 ? 0.959 11.076 -2.649 1.00 81.06 142 ILE A N 1
ATOM 1120 C CA . ILE A 1 142 ? 2.369 11.125 -2.258 1.00 81.06 142 ILE A CA 1
ATOM 1121 C C . ILE A 1 142 ? 2.957 12.423 -2.811 1.00 81.06 142 ILE A C 1
ATOM 1123 O O . ILE A 1 142 ? 3.274 12.511 -3.996 1.00 81.06 142 ILE A O 1
ATOM 1127 N N . LYS A 1 143 ? 3.108 13.436 -1.956 1.00 75.06 143 LYS A N 1
ATOM 1128 C CA . LYS A 1 143 ? 3.699 14.730 -2.319 1.00 75.06 143 LYS A CA 1
ATOM 1129 C C . LYS A 1 143 ? 4.775 15.119 -1.317 1.00 75.06 143 LYS A C 1
ATOM 1131 O O . LYS A 1 143 ? 4.668 14.779 -0.143 1.00 75.06 143 LYS A O 1
ATOM 1136 N N . ARG A 1 144 ? 5.785 15.830 -1.810 1.00 63.16 144 ARG A N 1
ATOM 1137 C CA . ARG A 1 144 ? 6.768 16.536 -0.992 1.00 63.16 144 ARG A CA 1
ATOM 1138 C C . ARG A 1 144 ? 6.401 18.009 -0.916 1.00 63.16 144 ARG A C 1
ATOM 1140 O O . ARG A 1 144 ? 5.882 18.513 -1.939 1.00 63.16 144 ARG A O 1
#

Radius of gyration: 17.03 Å; chains: 1; bounding box: 55×33×43 Å

Foldseek 3Di:
DDDDDPDDDDDDDLDPDPVLFWDDLQFAEDEPLCVQCVDPVQLVLDPPVQDDPVNVVVQSVLQVVQVVVQSVVCVVPRLQWFWFHDPSHIWTWTFGDRPDDAGSWTWTWGDDVRHTYTDYIHGLVVVCVRRVVPDNSPDPHNDD

Sequence (144 aa):
MLVSFEYLPCRVRFAEDPSELVFDYRLPIRSNIDHILGDEENLTRIPASLMGEGNSLLLRRAFEGAVVEAARRAAANYTLAVPQFYGARIQLLLPLCLTGDKPELALTIQREDGFYAARTCLTLDMAYNNARLICRPETSWIKR